Protein AF-A0A0C1SAN6-F1 (afdb_monomer)

Nearest PDB structures (foldseek):
  6hsq-assembly1_D  TM=9.403E-01  e=8.599E-14  Psychromonas ingrahamii 37
  3lwz-assembly1_C  TM=9.441E-01  e=1.169E-13  Yersinia pestis CO92
  1uqr-assembly1_L  TM=9.475E-01  e=2.762E-13  Actinobacillus pleuropneumoniae
  8idu-assembly1_A  TM=9.401E-01  e=7.155E-12  Corynebacterium glutamicum ATCC 13032
  3n7a-assembly1_C  TM=9.185E-01  e=7.155E-12  Mycobacterium tuberculosis

Radius of gyration: 20.53 Å; Cα contacts (8 Å, |Δi|>4): 160; chains: 1; bounding box: 76×41×50 Å

pLDDT: mean 86.51, std 17.59, range [38.5, 98.81]

Foldseek 3Di:
DDPVQVVQCVLQVNDHPVVLVVVQCVLCVVVVHDDDDDDDPDPVVLLVVLQVCAPVDQEEEDACDCCQLPPPSNLVSNVVSPRAYEYEEQQAQCVDDPSSVGGSNQVVHPYYYHHNRSVSSVVRSVVSVVVSVVVVVVVVVVVVVPPDDDDPPDDDD

Secondary structure (DSSP, 8-state):
--HHHHHHHHHTTT--HHHHHHHHHHHHHHTT--------S-HHHHHHHHHHTTTT-S-EEE--GGGGGT-HHHHHHHHHH---EEEEESS-GGGS-GGGS--SSTTTSSEEEES-HHHHHHHHHHHHHHHHHHHHHHHHHHHHTTSS---------

Organism: NCBI:txid1401651

Solvent-accessible surface area (backbone atoms only — not comparable to full-atom values): 9312 Å² total; per-residue (Å²): 138,54,72,64,63,53,54,44,20,66,64,35,77,70,42,47,71,69,57,42,51,52,52,44,51,55,49,30,59,74,74,74,45,90,78,88,86,85,87,77,94,48,68,66,64,55,34,53,50,41,58,67,33,49,96,74,49,85,65,45,82,42,64,59,71,72,43,30,54,70,32,62,67,54,34,52,30,47,64,72,34,71,48,54,33,38,42,42,35,46,53,48,40,77,83,49,60,77,76,53,57,50,50,63,44,62,88,79,30,83,42,76,41,60,47,48,28,63,56,35,58,50,52,50,52,55,50,47,55,50,50,51,53,52,50,52,54,52,55,53,53,59,61,59,70,76,71,76,85,78,84,82,83,74,88,81,134

InterPro domains:
  IPR001874 Dehydroquinase, class II [MF_00169] (1-156)
  IPR001874 Dehydroquinase, class II [PF01220] (1-128)
  IPR001874 Dehydroquinase, class II [PIRSF001399] (1-130)
  IPR001874 Dehydroquinase, class II [PTHR21272] (1-132)
  IPR001874 Dehydroquinase, class II [cd00466] (2-130)
  IPR036441 Dehydroquinase, class II superfamily [G3DSA:3.40.50.9100] (1-134)
  IPR036441 Dehydroquinase, class II superfamily [SSF52304] (1-134)

Sequence (157 aa):
MNVLERREKDLYLGISLKEIIGKMKKKAKRIGVSLTFFQSNAEHEIVDLIHSSYKNIDFILINPGAFAHTSIALRDAMLSSAVPFYEIHVTNIYSRESFRKKSYLSDIAEGVICGFYGQGYIYALEAAVNFLSIRGSLSMKKNTETRDGYPKNKKNH

Mean predicted aligned error: 8.23 Å

Structure (mmCIF, N/CA/C/O backbone):
data_AF-A0A0C1SAN6-F1
#
_entry.id   AF-A0A0C1SAN6-F1
#
loop_
_atom_site.group_PDB
_atom_site.id
_atom_site.type_symbol
_atom_site.label_atom_id
_atom_site.label_alt_id
_atom_site.label_comp_id
_atom_site.label_asym_id
_atom_site.label_entity_id
_atom_site.label_seq_id
_atom_site.pdbx_PDB_ins_code
_atom_site.Cartn_x
_atom_site.Cartn_y
_atom_site.Cartn_z
_atom_site.occupancy
_atom_site.B_iso_or_equiv
_atom_site.auth_seq_id
_atom_site.auth_comp_id
_atom_site.auth_asym_id
_atom_site.auth_atom_id
_atom_site.pdbx_PDB_model_num
ATOM 1 N N . MET A 1 1 ? 22.641 14.858 -3.640 1.00 46.25 1 MET A N 1
ATOM 2 C CA . MET A 1 1 ? 21.392 14.303 -4.202 1.00 46.25 1 MET A CA 1
ATOM 3 C C . MET A 1 1 ? 21.672 12.889 -4.661 1.00 46.25 1 MET A C 1
ATOM 5 O O . MET A 1 1 ? 22.415 12.668 -5.622 1.00 46.25 1 MET A O 1
ATOM 9 N N . ASN A 1 2 ? 21.162 11.940 -3.896 1.00 38.50 2 ASN A N 1
ATOM 10 C CA . ASN A 1 2 ? 21.577 10.545 -3.952 1.00 38.50 2 ASN A CA 1
ATOM 11 C C . ASN A 1 2 ? 20.830 9.855 -5.109 1.00 38.50 2 ASN A C 1
ATOM 13 O O . ASN A 1 2 ? 19.792 10.340 -5.562 1.00 38.50 2 ASN A O 1
ATOM 17 N N . VAL A 1 3 ? 21.362 8.756 -5.650 1.00 55.06 3 VAL A N 1
ATOM 18 C CA . VAL A 1 3 ? 20.779 8.086 -6.837 1.00 55.06 3 VAL A CA 1
ATOM 19 C C . VAL A 1 3 ? 19.334 7.631 -6.581 1.00 55.06 3 VAL A C 1
ATOM 21 O O . VAL A 1 3 ? 18.495 7.719 -7.474 1.00 55.06 3 VAL A O 1
ATOM 24 N N . LEU A 1 4 ? 19.024 7.236 -5.343 1.00 55.31 4 LEU A N 1
ATOM 25 C CA . LEU A 1 4 ? 17.680 6.851 -4.904 1.00 55.31 4 LEU A CA 1
ATOM 26 C C . LEU A 1 4 ? 16.692 8.025 -4.943 1.00 55.31 4 LEU A C 1
ATOM 28 O O . LEU A 1 4 ? 15.618 7.885 -5.513 1.00 55.31 4 LEU A O 1
ATOM 32 N N . GLU A 1 5 ? 17.084 9.204 -4.453 1.00 52.91 5 GLU A N 1
ATOM 33 C CA . GLU A 1 5 ? 16.231 10.406 -4.455 1.00 52.91 5 GLU A CA 1
ATOM 34 C C . GLU A 1 5 ? 15.899 10.884 -5.878 1.00 52.91 5 GLU A C 1
ATOM 36 O O . GLU A 1 5 ? 14.802 11.377 -6.138 1.00 52.91 5 GLU A O 1
ATOM 41 N N . ARG A 1 6 ? 16.847 10.735 -6.816 1.00 57.81 6 ARG A N 1
ATOM 42 C CA . ARG A 1 6 ? 16.626 11.022 -8.243 1.00 57.81 6 ARG A CA 1
ATOM 43 C C . ARG A 1 6 ? 15.642 10.041 -8.867 1.00 57.81 6 ARG A C 1
ATOM 45 O O . ARG A 1 6 ? 14.662 10.459 -9.472 1.00 57.81 6 ARG A O 1
ATOM 52 N N . ARG A 1 7 ? 15.876 8.744 -8.656 1.00 64.25 7 ARG A N 1
ATOM 53 C CA . ARG A 1 7 ? 15.037 7.675 -9.204 1.00 64.25 7 ARG A CA 1
ATOM 54 C C . ARG A 1 7 ? 13.609 7.735 -8.662 1.00 64.25 7 ARG A C 1
ATOM 56 O O . ARG A 1 7 ? 12.670 7.482 -9.409 1.00 64.25 7 ARG A O 1
ATOM 63 N N . GLU A 1 8 ? 13.444 8.099 -7.390 1.00 62.59 8 GLU A N 1
ATOM 64 C CA . GLU A 1 8 ? 12.135 8.361 -6.794 1.00 62.59 8 GLU A CA 1
ATOM 65 C C . GLU A 1 8 ? 11.429 9.524 -7.494 1.00 62.59 8 GLU A C 1
ATOM 67 O O . GLU A 1 8 ? 10.303 9.350 -7.948 1.00 62.59 8 GLU A O 1
ATOM 72 N N . LYS A 1 9 ? 12.077 10.683 -7.663 1.00 62.16 9 LYS A N 1
ATOM 73 C CA . LYS A 1 9 ? 11.435 11.817 -8.347 1.00 62.16 9 LYS A CA 1
ATOM 74 C C . LYS A 1 9 ? 10.957 11.455 -9.753 1.00 62.16 9 LYS A C 1
ATOM 76 O O . LYS A 1 9 ? 9.826 11.789 -10.088 1.00 62.16 9 LYS A O 1
ATOM 81 N N . ASP A 1 10 ? 11.747 10.728 -10.535 1.00 69.44 10 ASP A N 1
ATOM 82 C CA . ASP A 1 10 ? 11.334 10.314 -11.883 1.00 69.44 10 ASP A CA 1
ATOM 83 C C . ASP A 1 10 ? 10.136 9.346 -11.849 1.00 69.44 10 ASP A C 1
ATOM 85 O O . ASP A 1 10 ? 9.188 9.487 -12.622 1.00 69.44 10 ASP A O 1
ATOM 89 N N . LEU A 1 11 ? 10.129 8.398 -10.904 1.00 68.44 11 LEU A N 1
ATOM 90 C CA . LEU A 1 11 ? 9.031 7.442 -10.713 1.00 68.44 11 LEU A CA 1
ATOM 91 C C . LEU A 1 11 ? 7.720 8.105 -10.283 1.00 68.44 11 LEU A C 1
ATOM 93 O O . LEU A 1 11 ? 6.650 7.600 -10.613 1.00 68.44 11 LEU A O 1
ATOM 97 N N . TYR A 1 12 ? 7.793 9.215 -9.554 1.00 70.56 12 TYR A N 1
ATOM 98 C CA . TYR A 1 12 ? 6.647 9.904 -8.963 1.00 70.56 12 TYR A CA 1
ATOM 99 C C . TYR A 1 12 ? 6.297 11.225 -9.675 1.00 70.56 12 TYR A C 1
ATOM 101 O O . TYR A 1 12 ? 5.622 12.076 -9.092 1.00 70.56 12 TYR A O 1
ATOM 109 N N . LEU A 1 13 ? 6.722 11.401 -10.933 1.00 80.50 13 LEU A N 1
ATOM 110 C CA . LEU A 1 13 ? 6.462 12.602 -11.749 1.00 80.50 13 LEU A CA 1
ATOM 111 C C . LEU A 1 13 ? 6.917 13.908 -11.072 1.00 80.50 13 LEU A C 1
ATOM 113 O O . LEU A 1 13 ? 6.189 14.897 -11.010 1.00 80.50 13 LEU A O 1
ATOM 117 N N . GLY A 1 14 ? 8.128 13.901 -10.525 1.00 80.31 14 GLY A N 1
ATOM 118 C CA . GLY A 1 14 ? 8.751 15.044 -9.862 1.00 80.31 14 GLY A CA 1
ATOM 119 C C . GLY A 1 14 ? 8.320 15.258 -8.410 1.00 80.31 14 GLY A C 1
ATOM 120 O O . GLY A 1 14 ? 8.866 16.144 -7.755 1.00 80.31 14 GLY A O 1
ATOM 121 N N . ILE A 1 15 ? 7.393 14.450 -7.883 1.00 79.81 15 ILE A N 1
ATOM 122 C CA . ILE A 1 15 ? 6.922 14.539 -6.496 1.00 79.81 15 ILE A CA 1
ATOM 123 C C . ILE A 1 15 ? 7.723 13.569 -5.623 1.00 79.81 15 ILE A C 1
ATOM 125 O O . ILE A 1 15 ? 7.882 12.404 -5.952 1.00 79.81 15 ILE A O 1
ATOM 129 N N . SER A 1 16 ? 8.221 14.014 -4.478 1.00 86.19 16 SER A N 1
ATOM 130 C CA . SER A 1 16 ? 8.887 13.128 -3.517 1.00 86.19 16 SER A CA 1
ATOM 131 C C . SER A 1 16 ? 7.890 12.275 -2.724 1.00 86.19 16 SER A C 1
ATOM 133 O O . SER A 1 16 ? 6.757 12.687 -2.453 1.00 86.19 16 SER A O 1
ATOM 135 N N . LEU A 1 17 ? 8.338 11.115 -2.234 1.00 86.19 17 LEU A N 1
ATOM 136 C CA . LEU A 1 17 ? 7.553 10.288 -1.310 1.00 86.19 17 LEU A CA 1
ATOM 137 C C . LEU A 1 17 ? 7.111 11.088 -0.069 1.00 86.19 17 LEU A C 1
ATOM 139 O O . LEU A 1 17 ? 5.965 10.994 0.370 1.00 86.19 17 LEU A O 1
ATOM 143 N N . LYS A 1 18 ? 7.985 11.965 0.442 1.00 89.62 18 LYS A N 1
ATOM 144 C CA . LYS A 1 18 ? 7.689 12.877 1.558 1.00 89.62 18 LYS A CA 1
ATOM 145 C C . LYS A 1 18 ? 6.504 13.803 1.268 1.00 89.62 18 LYS A C 1
ATOM 147 O O . LYS A 1 18 ? 5.660 14.012 2.141 1.00 89.62 18 LYS A O 1
ATOM 152 N N . GLU A 1 19 ? 6.415 14.352 0.061 1.00 91.19 19 GLU A N 1
ATOM 153 C CA . GLU A 1 19 ? 5.293 15.205 -0.341 1.00 91.19 19 GLU A CA 1
ATOM 154 C C . GLU A 1 19 ? 3.991 14.414 -0.474 1.00 91.19 19 GLU A C 1
ATOM 156 O O . GLU A 1 19 ? 2.941 14.901 -0.045 1.00 91.19 19 GLU A O 1
ATOM 161 N N . ILE A 1 20 ? 4.050 13.185 -0.998 1.00 92.12 20 ILE A N 1
ATOM 162 C CA . ILE A 1 20 ? 2.892 12.280 -1.070 1.00 92.12 20 ILE A CA 1
ATOM 163 C C . ILE A 1 20 ? 2.370 11.988 0.339 1.00 92.12 20 ILE A C 1
ATOM 165 O O . ILE A 1 20 ? 1.191 12.218 0.610 1.00 92.12 20 ILE A O 1
ATOM 169 N N . ILE A 1 21 ? 3.247 11.601 1.269 1.00 94.12 21 ILE A N 1
ATOM 170 C CA . ILE A 1 21 ? 2.886 11.370 2.677 1.00 94.12 21 ILE A CA 1
ATOM 171 C C . ILE A 1 21 ? 2.276 12.633 3.293 1.00 94.12 21 ILE A C 1
ATOM 173 O O . ILE A 1 21 ? 1.275 12.561 4.006 1.00 94.12 21 ILE A O 1
ATOM 177 N N . GLY A 1 22 ? 2.841 13.809 3.006 1.00 96.19 22 GLY A N 1
ATOM 178 C CA . GLY A 1 22 ? 2.296 15.086 3.464 1.00 96.19 22 GLY A CA 1
ATOM 179 C C . GLY A 1 22 ? 0.863 15.327 2.978 1.00 96.19 22 GLY A C 1
ATOM 180 O O . GLY A 1 22 ? 0.007 15.756 3.759 1.00 96.19 22 GLY A O 1
ATOM 181 N N . LYS A 1 23 ? 0.572 15.015 1.710 1.00 95.75 23 LYS A N 1
ATOM 182 C CA . LYS A 1 23 ? -0.785 15.083 1.145 1.00 95.75 23 LYS A CA 1
ATOM 183 C C . LYS A 1 23 ? -1.718 14.061 1.796 1.00 95.75 23 LYS A C 1
ATOM 185 O O . LYS A 1 23 ? -2.820 14.438 2.195 1.00 95.75 23 LYS A O 1
ATOM 190 N N . MET A 1 24 ? -1.268 12.819 1.982 1.00 97.44 24 MET A N 1
ATOM 191 C CA . MET A 1 24 ? -2.049 11.773 2.649 1.00 97.44 24 MET A CA 1
ATOM 192 C C . MET A 1 24 ? -2.397 12.154 4.089 1.00 97.44 24 MET A C 1
ATOM 194 O O . MET A 1 24 ? -3.561 12.087 4.462 1.00 97.44 24 MET A O 1
ATOM 198 N N . LYS A 1 25 ? -1.436 12.646 4.882 1.00 97.38 25 LYS A N 1
ATOM 199 C CA . LYS A 1 25 ? -1.679 13.091 6.266 1.00 97.38 25 LYS A CA 1
ATOM 200 C C . LYS A 1 25 ? -2.690 14.236 6.335 1.00 97.38 25 LYS A C 1
ATOM 202 O O . LYS A 1 25 ? -3.585 14.223 7.177 1.00 97.38 25 LYS A O 1
ATOM 207 N N . LYS A 1 26 ? -2.590 15.217 5.429 1.00 97.62 26 LYS A N 1
ATOM 208 C CA . LYS A 1 26 ? -3.580 16.305 5.326 1.00 97.62 26 LYS A CA 1
ATOM 209 C C . LYS A 1 26 ? -4.970 15.766 4.986 1.00 97.62 26 LYS A C 1
ATOM 211 O O . LYS A 1 26 ? -5.949 16.226 5.570 1.00 97.62 26 LYS A O 1
ATOM 216 N N .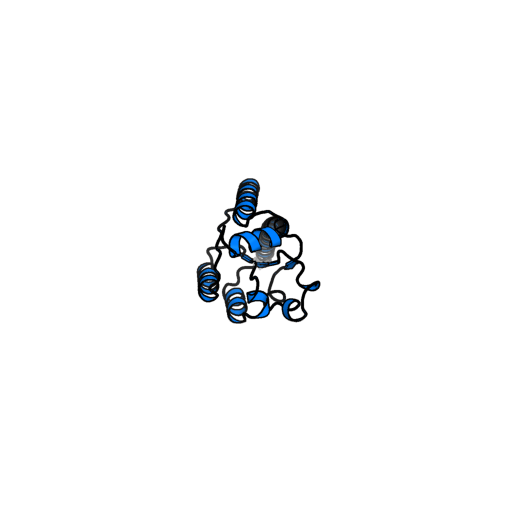 LYS A 1 27 ? -5.064 14.806 4.062 1.00 97.62 27 LYS A N 1
ATOM 217 C CA . LYS A 1 27 ? -6.334 14.172 3.691 1.00 97.62 27 LYS A CA 1
ATOM 218 C C . LYS A 1 27 ? -6.915 13.353 4.844 1.00 97.62 27 LYS A C 1
ATOM 220 O O . LYS A 1 27 ? -8.072 13.577 5.176 1.00 97.62 27 LYS A O 1
ATOM 225 N N . ALA A 1 28 ? -6.111 12.508 5.487 1.00 97.12 28 ALA A N 1
ATOM 226 C CA . ALA A 1 28 ? -6.484 11.706 6.652 1.00 97.12 28 ALA A CA 1
ATOM 227 C C . ALA A 1 28 ? -7.069 12.578 7.773 1.00 97.12 28 ALA A C 1
ATOM 229 O O . ALA A 1 28 ? -8.176 12.326 8.240 1.00 97.12 28 ALA A O 1
ATOM 230 N N . LYS A 1 29 ? -6.401 13.697 8.099 1.00 97.06 29 LYS A N 1
ATOM 231 C CA . LYS A 1 29 ? -6.911 14.675 9.072 1.00 97.06 29 LYS A CA 1
ATOM 232 C C . LYS A 1 29 ? -8.271 15.255 8.670 1.00 97.06 29 LYS A C 1
ATOM 234 O O . LYS A 1 29 ? -9.135 15.409 9.523 1.00 97.06 29 LYS A O 1
ATOM 239 N N . ARG A 1 30 ? -8.469 15.590 7.389 1.00 96.56 30 ARG A N 1
ATOM 240 C CA . ARG A 1 30 ? -9.745 16.142 6.891 1.00 96.56 30 ARG A CA 1
ATOM 241 C C . ARG A 1 30 ? -10.894 15.137 6.952 1.00 96.56 30 ARG A C 1
ATOM 243 O O . ARG A 1 30 ? -12.023 15.561 7.143 1.00 96.56 30 ARG A O 1
ATOM 250 N N . ILE A 1 31 ? -10.609 13.847 6.775 1.00 95.31 31 ILE A 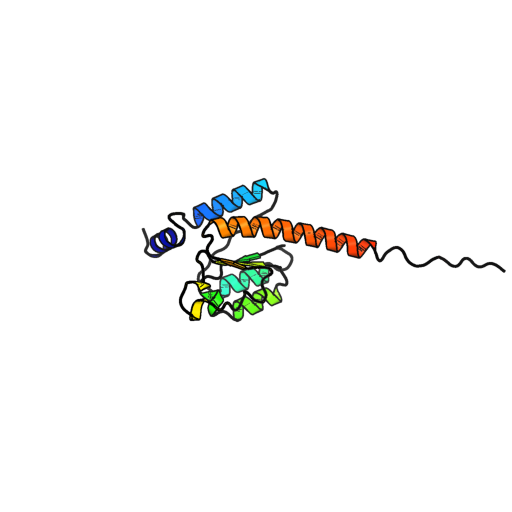N 1
ATOM 251 C CA . ILE A 1 31 ? -11.616 12.774 6.822 1.00 95.31 31 ILE A CA 1
ATOM 252 C C . ILE A 1 31 ? -11.707 12.096 8.198 1.00 95.31 31 ILE A C 1
ATOM 254 O O . ILE A 1 31 ? -12.427 11.117 8.340 1.00 95.31 31 ILE A O 1
ATOM 258 N N . GLY A 1 32 ? -11.000 12.615 9.209 1.00 95.62 32 GLY A N 1
ATOM 259 C CA . GLY A 1 32 ? -11.129 12.177 10.599 1.00 95.62 32 GLY A CA 1
ATOM 260 C C . GLY A 1 32 ? -10.467 10.839 10.939 1.00 95.62 32 GLY A C 1
ATOM 261 O O . GLY A 1 32 ? -10.889 10.205 11.898 1.00 95.62 32 GLY A O 1
ATOM 262 N N . VAL A 1 33 ? -9.442 10.408 10.194 1.00 96.56 33 VAL A N 1
ATOM 263 C CA . VAL A 1 33 ? -8.735 9.138 10.454 1.00 96.56 33 VAL A CA 1
ATOM 264 C C . VAL A 1 33 ? -7.274 9.354 10.841 1.00 96.56 33 VAL A C 1
ATOM 266 O O . VAL A 1 33 ? -6.617 10.295 10.380 1.00 96.56 33 VAL A O 1
ATOM 269 N N . SER A 1 34 ? -6.742 8.462 11.677 1.00 96.25 34 SER A N 1
ATOM 270 C CA . SER A 1 34 ? -5.312 8.386 11.976 1.00 96.25 34 SER A CA 1
ATOM 271 C C . SER A 1 34 ? -4.561 7.682 10.848 1.00 96.25 34 SER A C 1
ATOM 273 O O . SER A 1 34 ? -5.017 6.668 10.331 1.00 96.25 34 SER A O 1
ATOM 275 N N . LEU A 1 35 ? -3.386 8.201 10.489 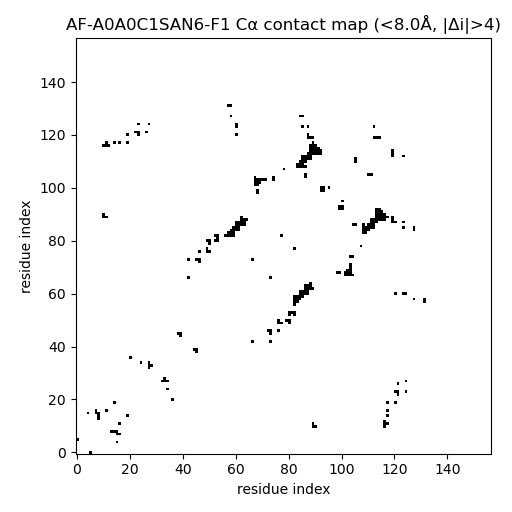1.00 96.19 35 LEU A N 1
ATOM 276 C CA . LEU A 1 35 ? -2.521 7.609 9.471 1.00 96.19 35 LEU A CA 1
ATOM 277 C C . LEU A 1 35 ? -1.091 7.494 10.002 1.00 96.19 35 LEU A C 1
ATOM 279 O O . LEU A 1 35 ? -0.437 8.508 10.270 1.00 96.19 35 LEU A O 1
ATOM 283 N N . THR A 1 36 ? -0.598 6.264 10.095 1.00 95.50 36 THR A N 1
ATOM 284 C CA . THR A 1 36 ? 0.815 5.944 10.317 1.00 95.50 36 THR A CA 1
ATOM 285 C C . THR A 1 36 ? 1.491 5.638 8.979 1.00 95.50 36 THR A C 1
ATOM 287 O O . THR A 1 36 ? 0.836 5.323 7.988 1.00 95.50 36 THR A O 1
ATOM 290 N N . PHE A 1 37 ? 2.810 5.815 8.914 1.00 95.25 37 PHE A N 1
ATOM 291 C CA . PHE A 1 37 ? 3.589 5.566 7.704 1.00 95.25 37 PHE A CA 1
ATOM 292 C C . PHE A 1 37 ? 4.883 4.845 8.061 1.00 95.25 37 PHE A C 1
ATOM 294 O O . PHE A 1 37 ? 5.547 5.228 9.025 1.00 95.25 37 PHE A O 1
ATOM 301 N N . PHE A 1 38 ? 5.248 3.866 7.240 1.00 95.69 38 PHE A N 1
ATOM 302 C CA . PHE A 1 38 ? 6.487 3.111 7.337 1.00 95.69 38 PHE A CA 1
ATOM 303 C C . PHE A 1 38 ? 7.011 2.792 5.933 1.00 95.69 38 PHE A C 1
ATOM 305 O O . PHE A 1 38 ? 6.226 2.545 5.017 1.00 95.69 38 PHE A O 1
ATOM 312 N N . GLN A 1 39 ? 8.332 2.800 5.766 1.00 94.38 39 GLN A N 1
ATOM 313 C CA . GLN A 1 39 ? 9.006 2.373 4.545 1.00 94.38 39 GLN A CA 1
ATOM 314 C C . GLN A 1 39 ? 10.276 1.631 4.931 1.00 94.38 39 GLN A C 1
ATOM 316 O O . GLN A 1 39 ? 11.027 2.097 5.783 1.00 94.38 39 GLN A O 1
ATOM 321 N N . SER A 1 40 ? 10.510 0.501 4.273 1.00 94.62 40 SER A N 1
ATOM 322 C CA . SER A 1 40 ? 11.760 -0.234 4.376 1.00 94.62 40 SER A CA 1
ATOM 323 C C . SER A 1 40 ? 12.100 -0.890 3.041 1.00 94.62 40 SER A C 1
ATOM 325 O O . SER A 1 40 ? 11.226 -1.137 2.208 1.00 94.62 40 SER A O 1
ATOM 327 N N . ASN A 1 41 ? 13.392 -1.145 2.842 1.00 93.50 41 ASN A N 1
ATOM 328 C CA . ASN A 1 41 ? 13.904 -1.992 1.766 1.00 93.50 41 ASN A CA 1
ATOM 329 C C . ASN A 1 41 ? 14.176 -3.426 2.250 1.00 93.50 41 ASN A C 1
ATOM 331 O O . ASN A 1 41 ? 14.532 -4.282 1.443 1.00 93.50 41 ASN A O 1
ATOM 335 N N . ALA A 1 42 ? 14.043 -3.681 3.552 1.00 96.25 42 ALA A N 1
ATOM 336 C CA . ALA A 1 42 ? 14.229 -4.979 4.167 1.00 96.25 42 ALA A CA 1
ATOM 337 C C . ALA A 1 42 ? 12.870 -5.666 4.341 1.00 96.25 42 ALA A C 1
ATOM 339 O O . ALA A 1 42 ? 11.991 -5.171 5.042 1.00 96.25 42 ALA A O 1
ATOM 340 N N . GLU A 1 43 ? 12.701 -6.819 3.694 1.00 97.81 43 GLU A N 1
ATOM 341 C CA . GLU A 1 43 ? 11.447 -7.582 3.719 1.00 97.81 43 GLU A CA 1
ATOM 342 C C . GLU A 1 43 ? 11.015 -7.947 5.146 1.00 97.81 43 GLU A C 1
ATOM 344 O O . GLU A 1 43 ? 9.849 -7.770 5.494 1.00 97.81 43 GLU A O 1
ATOM 349 N N . HIS A 1 44 ? 11.959 -8.385 5.985 1.00 97.69 44 HIS A N 1
ATOM 350 C CA . HIS A 1 44 ? 11.677 -8.789 7.364 1.00 97.69 44 HIS A CA 1
ATOM 351 C C . HIS A 1 44 ? 11.091 -7.647 8.204 1.00 97.69 44 HIS A C 1
ATOM 353 O O . HIS A 1 44 ? 10.130 -7.869 8.927 1.00 97.69 44 HIS A O 1
ATOM 359 N N . GLU A 1 45 ? 11.568 -6.409 8.044 1.00 98.25 45 GLU A N 1
ATOM 360 C CA . GLU A 1 45 ? 11.030 -5.267 8.795 1.00 98.25 45 GLU A CA 1
ATOM 361 C C . GLU A 1 45 ? 9.570 -4.962 8.420 1.00 98.25 45 GLU A C 1
ATOM 363 O O . GLU A 1 45 ? 8.771 -4.556 9.264 1.00 98.25 45 GLU A O 1
ATOM 368 N N . ILE A 1 46 ? 9.200 -5.165 7.149 1.00 97.88 46 ILE A N 1
ATOM 369 C CA . ILE A 1 46 ? 7.816 -4.991 6.683 1.00 97.88 46 ILE A CA 1
ATOM 370 C C . ILE A 1 46 ? 6.930 -6.106 7.251 1.00 97.88 46 ILE A C 1
ATOM 372 O O . ILE A 1 46 ? 5.823 -5.835 7.717 1.00 97.88 46 ILE A O 1
ATOM 376 N N . VAL A 1 47 ? 7.419 -7.348 7.231 1.00 97.81 47 VAL A N 1
ATOM 377 C CA . VAL A 1 47 ? 6.726 -8.514 7.800 1.00 97.81 47 VAL A CA 1
ATOM 378 C C . VAL A 1 47 ? 6.489 -8.331 9.302 1.00 97.81 47 VAL A C 1
ATOM 380 O O . VAL A 1 47 ? 5.361 -8.495 9.766 1.00 97.81 47 VAL A O 1
ATOM 383 N N . ASP A 1 48 ? 7.505 -7.902 10.050 1.00 96.75 48 ASP A N 1
ATOM 384 C CA . ASP A 1 48 ? 7.405 -7.651 11.491 1.00 96.75 48 ASP A CA 1
ATOM 385 C C . ASP A 1 48 ? 6.396 -6.536 11.809 1.00 96.75 48 ASP A C 1
ATOM 387 O O . ASP A 1 48 ? 5.596 -6.643 12.748 1.00 96.75 48 ASP A O 1
ATOM 391 N N . LEU A 1 49 ? 6.358 -5.480 10.987 1.00 96.50 49 LEU A N 1
ATOM 392 C CA . LEU A 1 49 ? 5.342 -4.439 11.118 1.00 96.50 49 LEU A CA 1
ATOM 393 C C . LEU A 1 49 ? 3.929 -4.991 10.884 1.00 96.50 49 LEU A C 1
ATOM 395 O O . LEU A 1 49 ? 3.014 -4.669 11.641 1.00 96.50 49 LEU A O 1
ATOM 399 N N . ILE A 1 50 ? 3.734 -5.831 9.867 1.00 96.19 50 ILE A N 1
ATOM 400 C CA . ILE A 1 50 ? 2.423 -6.426 9.577 1.00 96.19 50 ILE A CA 1
ATOM 401 C C . ILE A 1 50 ? 1.977 -7.329 10.729 1.00 96.19 50 ILE A C 1
ATOM 403 O O . ILE A 1 50 ? 0.833 -7.223 11.171 1.00 96.19 50 ILE A O 1
ATOM 407 N N . HIS A 1 51 ? 2.868 -8.142 11.293 1.00 93.31 51 HIS A N 1
ATOM 408 C CA . HIS A 1 51 ? 2.538 -8.961 12.460 1.00 93.31 5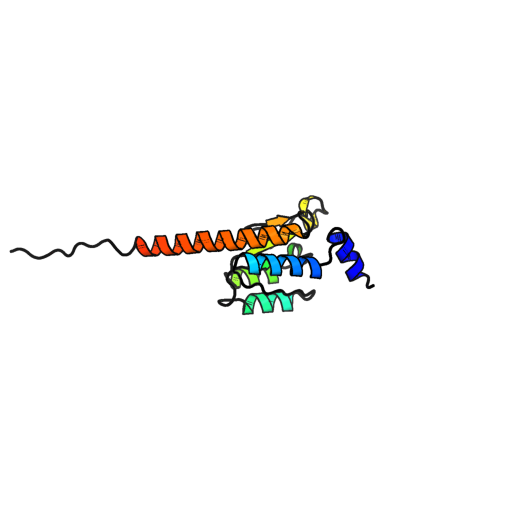1 HIS A CA 1
ATOM 409 C C . HIS A 1 51 ? 2.153 -8.118 13.685 1.00 93.31 51 HIS A C 1
ATOM 411 O O . HIS A 1 51 ? 1.174 -8.428 14.364 1.00 93.31 51 HIS A O 1
ATOM 417 N N . SER A 1 52 ? 2.867 -7.018 13.946 1.00 90.81 52 SER A N 1
ATOM 418 C CA . SER A 1 52 ? 2.551 -6.117 15.068 1.00 90.81 52 SER A CA 1
ATOM 419 C C . SER A 1 52 ? 1.289 -5.263 14.852 1.00 90.81 52 SER A C 1
ATOM 421 O O . SER A 1 52 ? 0.745 -4.700 15.808 1.00 90.81 52 SER A O 1
ATOM 423 N N . SER A 1 53 ? 0.780 -5.193 13.616 1.00 86.00 53 SER A N 1
ATOM 424 C CA . SER A 1 53 ? -0.432 -4.439 13.271 1.00 86.00 53 SER A CA 1
ATOM 425 C C . SER A 1 53 ? -1.734 -5.105 13.730 1.00 86.00 53 SER A C 1
ATOM 427 O O . SER A 1 53 ? -2.760 -4.427 13.842 1.00 86.00 53 SER A O 1
ATOM 429 N N . TYR A 1 54 ? -1.702 -6.407 14.043 1.00 78.69 54 TYR A N 1
ATOM 430 C CA . TYR A 1 54 ? -2.882 -7.159 14.463 1.00 78.69 54 TYR A CA 1
ATOM 431 C C . TYR A 1 54 ? -3.581 -6.486 15.655 1.00 78.69 54 TYR A C 1
ATOM 433 O O . TYR A 1 54 ? -2.957 -6.198 16.675 1.00 78.69 54 TYR A O 1
ATOM 441 N N . LYS A 1 55 ? -4.892 -6.237 15.513 1.00 78.50 55 LYS A N 1
ATOM 442 C CA . LYS A 1 55 ? -5.772 -5.512 16.461 1.00 78.50 55 LYS A CA 1
ATOM 443 C C . LYS A 1 55 ? -5.462 -4.028 16.698 1.00 78.50 55 LYS A C 1
ATOM 445 O O . LYS A 1 55 ? -6.230 -3.377 17.399 1.00 78.50 55 LYS A O 1
ATOM 450 N N . ASN A 1 56 ? -4.393 -3.491 16.118 1.00 89.31 56 ASN A N 1
ATOM 451 C CA . ASN A 1 56 ? -3.988 -2.094 16.295 1.00 89.31 56 ASN A CA 1
ATOM 452 C C . ASN A 1 56 ? -4.286 -1.226 15.066 1.00 89.31 56 ASN A C 1
ATOM 454 O O . ASN A 1 56 ? -4.281 -0.001 15.171 1.00 89.31 56 ASN A O 1
ATOM 458 N N . ILE A 1 57 ? -4.508 -1.849 13.906 1.00 94.56 57 ILE A N 1
ATOM 459 C CA . ILE A 1 57 ? -4.736 -1.185 12.623 1.00 94.56 57 ILE A CA 1
ATOM 460 C C . ILE A 1 57 ? -6.005 -1.745 11.974 1.00 94.56 57 ILE A C 1
ATOM 462 O O . ILE A 1 57 ? -6.187 -2.958 11.906 1.00 94.56 57 ILE A O 1
ATOM 466 N N . ASP A 1 58 ? -6.858 -0.856 11.461 1.00 96.06 58 ASP A N 1
ATOM 467 C CA . ASP A 1 58 ? -8.117 -1.237 10.808 1.00 96.06 58 ASP A CA 1
ATOM 468 C C . ASP A 1 58 ? -7.946 -1.614 9.327 1.00 96.06 58 ASP A C 1
ATOM 470 O O . ASP A 1 58 ? -8.738 -2.383 8.785 1.00 96.06 58 ASP A O 1
ATOM 474 N N . PHE A 1 59 ? -6.943 -1.045 8.649 1.00 97.75 59 PHE A N 1
ATOM 475 C CA . PHE A 1 59 ? -6.720 -1.233 7.214 1.00 97.75 59 PHE A CA 1
ATOM 476 C C . PHE A 1 59 ? -5.266 -0.939 6.822 1.00 97.75 59 PHE A C 1
ATOM 478 O O . PHE A 1 59 ? -4.671 0.018 7.323 1.00 97.75 59 PHE A O 1
ATOM 485 N N . ILE A 1 60 ? -4.705 -1.703 5.879 1.00 98.19 60 ILE A N 1
ATOM 486 C CA . ILE A 1 60 ? -3.341 -1.497 5.367 1.00 98.19 60 ILE A CA 1
ATOM 487 C C . ILE A 1 60 ? -3.361 -0.964 3.927 1.00 98.19 60 ILE A C 1
ATOM 489 O O . ILE A 1 60 ? -4.055 -1.469 3.048 1.00 98.19 60 ILE A O 1
ATOM 493 N N . LEU A 1 61 ? -2.550 0.060 3.663 1.00 98.50 61 LEU A N 1
ATOM 494 C CA . LEU A 1 61 ? -2.252 0.545 2.316 1.00 98.50 61 LEU A CA 1
ATOM 495 C C . LEU A 1 61 ? -0.798 0.203 2.006 1.00 98.50 61 LEU A C 1
ATOM 497 O O . LEU A 1 61 ? 0.099 0.768 2.633 1.00 98.50 61 LEU A O 1
ATOM 501 N N . ILE A 1 62 ? -0.548 -0.699 1.057 1.00 98.31 62 ILE A N 1
ATOM 502 C CA . ILE A 1 62 ? 0.813 -1.165 0.772 1.00 98.31 62 ILE A CA 1
ATOM 503 C C . ILE A 1 62 ? 1.214 -0.901 -0.674 1.00 98.31 62 ILE A C 1
ATOM 505 O O . ILE A 1 62 ? 0.515 -1.272 -1.609 1.00 98.31 62 ILE A O 1
ATOM 509 N N . ASN A 1 63 ? 2.391 -0.303 -0.860 1.00 97.88 63 ASN A N 1
ATOM 510 C CA . ASN A 1 63 ? 3.137 -0.411 -2.108 1.00 97.88 63 ASN A CA 1
ATOM 511 C C . ASN A 1 63 ? 4.318 -1.362 -1.868 1.00 97.88 63 ASN A C 1
ATOM 513 O O . ASN A 1 63 ? 5.308 -0.938 -1.269 1.00 97.88 63 ASN A O 1
ATOM 517 N N . PRO A 1 64 ? 4.226 -2.629 -2.305 1.00 97.25 64 PRO A N 1
ATOM 518 C CA . PRO A 1 64 ? 5.261 -3.630 -2.053 1.00 97.25 64 PRO A CA 1
ATOM 519 C C . PRO A 1 64 ? 6.479 -3.470 -2.981 1.00 97.25 64 PRO A C 1
ATOM 521 O O . PRO A 1 64 ? 7.476 -4.174 -2.826 1.00 97.25 64 PRO A O 1
ATOM 524 N N . GLY A 1 65 ? 6.424 -2.572 -3.972 1.00 95.25 65 GLY A N 1
ATOM 525 C CA . GLY A 1 65 ? 7.493 -2.393 -4.946 1.00 95.25 65 GLY A CA 1
ATOM 526 C C . GLY A 1 65 ? 7.848 -3.707 -5.645 1.00 95.25 65 GLY A C 1
ATOM 527 O O . GLY A 1 65 ? 6.988 -4.375 -6.212 1.00 95.25 65 GLY A O 1
ATOM 528 N N . ALA A 1 66 ? 9.126 -4.090 -5.608 1.00 95.44 66 ALA A N 1
ATOM 529 C CA . ALA A 1 66 ? 9.574 -5.351 -6.199 1.00 95.44 66 ALA A CA 1
ATOM 530 C C . ALA A 1 66 ? 9.051 -6.591 -5.452 1.00 95.44 66 ALA A C 1
ATOM 532 O O . ALA A 1 66 ? 8.864 -7.627 -6.090 1.00 95.44 66 ALA A O 1
ATOM 533 N N . PHE A 1 67 ? 8.763 -6.484 -4.148 1.00 98.25 67 PHE A N 1
ATOM 534 C CA . PHE A 1 67 ? 8.314 -7.614 -3.332 1.00 98.25 67 PHE A CA 1
ATOM 535 C C . PHE A 1 67 ? 6.950 -8.153 -3.751 1.00 98.25 67 PHE A C 1
ATOM 537 O O . PHE A 1 67 ? 6.694 -9.333 -3.537 1.00 98.25 67 PHE A O 1
ATOM 544 N N . ALA A 1 68 ? 6.125 -7.361 -4.444 1.00 97.81 68 ALA A N 1
ATOM 545 C CA . ALA A 1 68 ? 4.897 -7.867 -5.060 1.00 97.81 68 ALA A CA 1
ATOM 546 C C . ALA A 1 68 ? 5.173 -9.106 -5.921 1.00 97.81 68 ALA A C 1
ATOM 548 O O . ALA A 1 68 ? 4.404 -10.057 -5.912 1.00 97.81 68 ALA A O 1
ATOM 549 N N . HIS A 1 69 ? 6.289 -9.116 -6.647 1.00 98.06 69 HIS A N 1
ATOM 550 C CA . HIS A 1 69 ? 6.584 -10.139 -7.648 1.00 98.06 69 HIS A CA 1
ATOM 551 C C . HIS A 1 69 ? 7.389 -11.321 -7.096 1.00 98.06 69 HIS A C 1
ATOM 553 O O . HIS A 1 69 ? 7.593 -12.301 -7.809 1.00 98.06 69 HIS A O 1
ATOM 559 N N . THR A 1 70 ? 7.881 -11.232 -5.857 1.00 98.00 70 THR A N 1
ATOM 560 C CA . THR A 1 70 ? 8.850 -12.196 -5.310 1.00 98.00 70 THR A CA 1
ATOM 561 C C . THR A 1 70 ? 8.505 -12.708 -3.917 1.00 98.00 70 THR A C 1
ATOM 563 O O . THR A 1 70 ? 8.953 -13.792 -3.560 1.00 98.00 70 THR A O 1
ATOM 566 N N . SER A 1 71 ? 7.744 -11.955 -3.122 1.00 98.31 71 SER A N 1
ATOM 567 C CA . SER A 1 71 ? 7.608 -12.212 -1.691 1.00 98.31 71 SER A CA 1
ATOM 568 C C . SER A 1 71 ? 6.391 -13.064 -1.352 1.00 98.31 71 SER A C 1
ATOM 570 O O . SER A 1 71 ? 5.262 -12.577 -1.272 1.00 98.31 71 SER A O 1
ATOM 572 N N . ILE A 1 72 ? 6.642 -14.345 -1.094 1.00 98.38 72 ILE A N 1
ATOM 573 C CA . ILE A 1 72 ? 5.664 -15.232 -0.450 1.00 98.38 72 ILE A CA 1
ATOM 574 C C . ILE A 1 72 ? 5.585 -14.922 1.054 1.00 98.38 72 ILE A C 1
ATOM 576 O O . ILE A 1 72 ? 4.497 -14.918 1.616 1.00 98.38 72 ILE A O 1
ATOM 580 N N . ALA A 1 73 ? 6.700 -14.548 1.691 1.00 98.25 73 ALA A N 1
ATOM 581 C CA . ALA A 1 73 ? 6.724 -14.188 3.110 1.00 98.25 73 ALA A CA 1
ATOM 582 C C . ALA A 1 73 ? 5.786 -13.008 3.433 1.00 98.25 73 ALA A C 1
ATOM 584 O O . ALA A 1 73 ? 5.028 -13.060 4.399 1.00 98.25 73 ALA A O 1
ATOM 585 N N . LEU A 1 74 ? 5.777 -11.967 2.594 1.00 98.31 74 LEU A N 1
ATOM 586 C CA . LEU A 1 74 ? 4.881 -10.820 2.749 1.00 98.31 74 LEU A CA 1
ATOM 587 C C . LEU A 1 74 ? 3.413 -11.198 2.517 1.00 98.31 74 LEU A C 1
ATOM 589 O O . LEU A 1 74 ? 2.535 -10.696 3.217 1.00 98.31 74 LEU A O 1
ATOM 593 N N . ARG A 1 75 ? 3.140 -12.096 1.561 1.00 98.56 75 ARG A N 1
ATOM 594 C CA . ARG A 1 75 ? 1.798 -12.651 1.334 1.00 98.56 75 ARG A CA 1
ATOM 595 C C . ARG A 1 75 ? 1.288 -13.371 2.583 1.00 98.56 75 ARG A C 1
ATOM 597 O O . ARG A 1 75 ? 0.175 -13.098 3.030 1.00 98.56 75 ARG A O 1
ATOM 604 N N . ASP A 1 76 ? 2.103 -14.248 3.157 1.00 98.00 76 ASP A N 1
ATOM 605 C CA . ASP A 1 76 ? 1.723 -15.048 4.322 1.00 98.00 76 ASP A CA 1
ATOM 606 C C . ASP A 1 76 ? 1.552 -14.178 5.575 1.00 98.00 76 ASP A C 1
ATOM 608 O O . ASP A 1 76 ? 0.623 -14.395 6.358 1.00 98.00 76 ASP A O 1
ATOM 612 N N . ALA A 1 77 ? 2.372 -13.134 5.726 1.00 97.56 77 ALA A N 1
ATOM 613 C CA . ALA A 1 77 ? 2.211 -12.136 6.781 1.00 97.56 77 ALA A CA 1
ATOM 614 C C . ALA A 1 77 ? 0.873 -11.383 6.661 1.00 97.56 77 ALA A C 1
ATOM 616 O O . ALA A 1 77 ? 0.156 -11.239 7.653 1.00 97.56 77 ALA A O 1
ATOM 617 N N . MET A 1 78 ? 0.492 -10.952 5.449 1.00 97.44 78 MET A N 1
ATOM 618 C CA . MET A 1 78 ? -0.802 -10.298 5.211 1.00 97.44 78 MET A CA 1
ATOM 619 C C . MET A 1 78 ? -1.975 -11.211 5.570 1.00 97.44 78 MET A C 1
ATOM 621 O O . MET A 1 78 ? -2.865 -10.790 6.311 1.00 97.44 78 MET A O 1
ATOM 625 N N . LEU A 1 79 ? -1.945 -12.468 5.114 1.00 96.69 79 LEU A N 1
ATOM 626 C CA . LEU A 1 79 ? -2.977 -13.460 5.432 1.00 96.69 79 LEU A CA 1
ATOM 627 C C . LEU A 1 79 ? -3.084 -13.705 6.940 1.00 96.69 79 LEU A C 1
ATOM 629 O O . LEU A 1 79 ? -4.188 -13.757 7.479 1.00 96.69 79 LEU A O 1
ATOM 633 N N . SER A 1 80 ? -1.943 -13.800 7.622 1.00 94.62 80 SER A N 1
ATOM 634 C CA . SER A 1 80 ? -1.883 -14.033 9.068 1.00 94.62 80 SER A CA 1
ATOM 635 C C . SER A 1 80 ? -2.389 -12.838 9.881 1.00 94.62 80 SER A C 1
ATOM 637 O O . SER A 1 80 ? -2.967 -13.029 10.949 1.00 94.62 80 SER A O 1
ATOM 639 N N . SER A 1 81 ? -2.212 -11.608 9.385 1.00 92.88 81 SER A N 1
ATOM 640 C CA . SER A 1 81 ? -2.693 -10.401 10.070 1.00 92.88 81 SER A CA 1
ATOM 641 C C . SER A 1 81 ? -4.222 -10.286 10.101 1.00 92.88 81 SER A C 1
ATOM 643 O O . SER A 1 81 ? -4.764 -9.636 10.992 1.00 92.88 81 SER A O 1
ATOM 645 N N . ALA A 1 82 ? -4.924 -10.880 9.126 1.00 90.56 82 ALA A N 1
ATOM 646 C CA . ALA A 1 82 ? -6.362 -10.705 8.888 1.00 90.56 82 ALA A CA 1
ATOM 647 C C . ALA A 1 82 ? -6.834 -9.235 8.763 1.00 90.56 82 ALA A C 1
ATOM 649 O O . ALA A 1 82 ? -8.040 -8.969 8.795 1.00 90.56 82 ALA A O 1
ATOM 650 N N . VAL A 1 83 ? -5.910 -8.279 8.602 1.00 95.62 83 VAL A N 1
ATOM 651 C CA . VAL A 1 83 ? -6.227 -6.869 8.365 1.00 95.62 83 VAL A CA 1
ATOM 652 C C . VAL A 1 83 ? -6.486 -6.687 6.864 1.00 95.62 83 VAL A C 1
ATOM 654 O O . VAL A 1 83 ? -5.630 -7.054 6.056 1.00 95.62 83 VAL A O 1
ATOM 657 N N . PRO A 1 84 ? -7.643 -6.137 6.451 1.00 97.00 84 PRO A N 1
ATOM 658 C CA . PRO A 1 84 ? -7.915 -5.885 5.039 1.00 97.00 84 PRO A CA 1
ATOM 659 C C . PRO A 1 84 ? -6.919 -4.871 4.472 1.00 97.00 84 PRO A C 1
ATOM 661 O O . PRO A 1 84 ? -6.481 -3.947 5.169 1.00 97.00 84 PRO A O 1
ATOM 664 N N . PHE A 1 85 ? -6.561 -5.027 3.198 1.00 98.56 85 PHE A N 1
ATOM 665 C CA . PHE A 1 85 ? -5.555 -4.170 2.589 1.00 98.56 85 PHE A CA 1
ATOM 666 C C . PHE A 1 85 ? -5.801 -3.879 1.109 1.00 98.56 85 PHE A C 1
ATOM 668 O O . PHE A 1 85 ? -6.427 -4.660 0.392 1.00 98.56 85 PHE A O 1
ATOM 675 N N . TYR A 1 86 ? -5.248 -2.752 0.654 1.00 98.81 86 TYR A N 1
ATOM 676 C CA . TYR A 1 86 ? -5.136 -2.407 -0.760 1.00 98.81 86 TYR A CA 1
ATOM 677 C C . TYR A 1 86 ? -3.681 -2.413 -1.207 1.00 98.81 86 TYR A C 1
ATOM 679 O O . TYR A 1 86 ? -2.807 -1.846 -0.543 1.00 98.81 86 TYR A O 1
ATOM 687 N N . GLU A 1 87 ? -3.446 -3.007 -2.373 1.00 98.75 87 GLU A N 1
ATOM 688 C CA . GLU A 1 87 ? -2.160 -2.971 -3.060 1.00 98.75 87 GLU A CA 1
ATOM 689 C C . GLU A 1 87 ? -2.085 -1.748 -3.982 1.00 98.75 87 GLU A C 1
ATOM 691 O O . GLU A 1 87 ? -3.007 -1.450 -4.744 1.00 98.75 87 GLU A O 1
ATOM 696 N N . ILE A 1 88 ? -0.967 -1.031 -3.927 1.00 98.56 88 ILE A N 1
ATOM 697 C CA . ILE A 1 88 ? -0.747 0.219 -4.648 1.00 98.56 88 ILE A CA 1
ATOM 698 C C . ILE A 1 88 ? 0.535 0.108 -5.463 1.00 98.56 88 ILE A C 1
ATOM 700 O O . ILE A 1 88 ? 1.611 -0.137 -4.927 1.00 98.56 88 ILE A O 1
ATOM 704 N N . HIS A 1 89 ? 0.442 0.403 -6.755 1.00 96.88 89 HIS A N 1
ATOM 705 C CA . HIS A 1 89 ? 1.588 0.552 -7.642 1.00 96.88 89 HIS A CA 1
ATOM 706 C C . HIS A 1 89 ? 1.605 1.945 -8.259 1.00 96.88 89 HIS A C 1
ATOM 708 O O . HIS A 1 89 ? 0.665 2.383 -8.920 1.00 96.88 89 HIS A O 1
ATOM 714 N N . VAL A 1 90 ? 2.724 2.641 -8.091 1.00 93.56 90 VAL A N 1
ATOM 715 C CA . VAL A 1 90 ? 2.930 3.999 -8.628 1.00 93.56 90 VAL A CA 1
ATOM 716 C C . VAL A 1 90 ? 2.800 4.010 -10.148 1.00 93.56 90 VAL A C 1
ATOM 718 O O . VAL A 1 90 ? 2.163 4.887 -10.723 1.00 93.56 90 VAL A O 1
ATOM 721 N N . THR A 1 91 ? 3.369 2.995 -10.792 1.00 92.69 91 THR A N 1
ATOM 722 C CA . THR A 1 91 ? 3.331 2.810 -12.245 1.00 92.69 91 THR A CA 1
ATOM 723 C C . THR A 1 91 ? 2.350 1.705 -12.617 1.00 92.69 91 THR A C 1
ATOM 725 O O . THR A 1 91 ? 1.965 0.892 -11.776 1.00 92.69 91 THR A O 1
ATOM 728 N N . ASN A 1 92 ? 1.929 1.673 -13.879 1.00 95.56 92 ASN A N 1
ATOM 729 C CA . ASN A 1 92 ? 1.122 0.574 -14.388 1.00 95.56 92 ASN A CA 1
ATOM 730 C C . ASN A 1 92 ? 2.014 -0.669 -14.540 1.00 95.56 92 ASN A C 1
ATOM 732 O O . ASN A 1 92 ? 2.862 -0.722 -15.427 1.00 95.56 92 ASN A O 1
ATOM 736 N 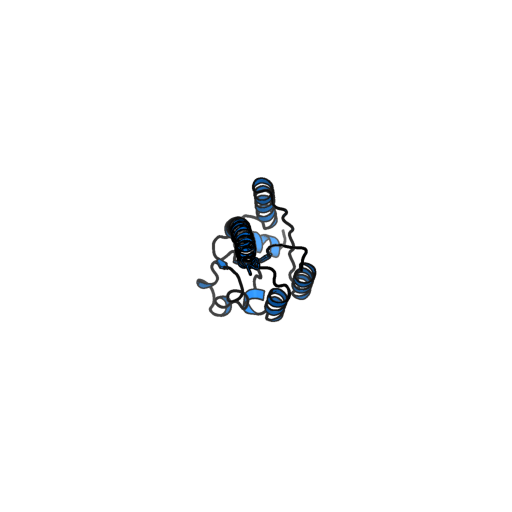N . ILE A 1 93 ? 1.843 -1.672 -13.677 1.00 95.50 93 ILE A N 1
ATOM 737 C CA . ILE A 1 93 ? 2.645 -2.904 -13.735 1.00 95.50 93 ILE A CA 1
ATOM 738 C C . ILE A 1 93 ? 2.333 -3.757 -14.974 1.00 95.50 93 ILE A C 1
ATOM 740 O O . ILE A 1 93 ? 3.186 -4.513 -15.432 1.00 95.50 93 ILE A O 1
ATOM 744 N N . TYR A 1 94 ? 1.151 -3.594 -15.576 1.00 96.88 94 TYR A N 1
ATOM 745 C CA . TYR A 1 94 ? 0.722 -4.354 -16.752 1.00 96.88 94 TYR A CA 1
ATOM 746 C C . TYR A 1 94 ? 1.332 -3.843 -18.060 1.00 96.88 94 TYR A C 1
ATOM 748 O O . TYR A 1 94 ? 1.438 -4.605 -19.025 1.00 96.88 94 TYR A O 1
ATOM 756 N N . SER A 1 95 ? 1.786 -2.587 -18.087 1.00 95.00 95 SER A N 1
ATOM 757 C CA . SER A 1 95 ? 2.529 -2.005 -19.213 1.00 95.00 95 SER A CA 1
ATOM 758 C C . SER A 1 95 ? 4.037 -2.266 -19.135 1.00 95.00 95 SER A C 1
ATOM 760 O O . SER A 1 95 ? 4.799 -1.707 -19.920 1.00 95.00 95 SER A O 1
ATOM 762 N N . ARG A 1 96 ? 4.483 -3.065 -18.162 1.00 92.62 96 ARG A N 1
ATOM 763 C CA . ARG A 1 96 ? 5.893 -3.366 -17.903 1.00 92.62 96 ARG A CA 1
ATOM 764 C C . ARG A 1 96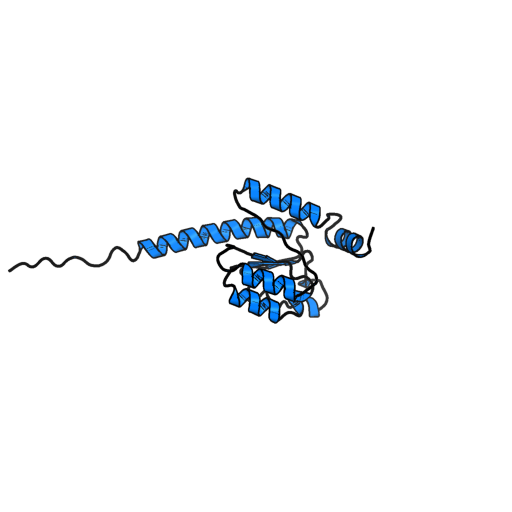 ? 6.247 -4.801 -18.295 1.00 92.62 96 ARG A C 1
ATOM 766 O O . ARG A 1 96 ? 5.447 -5.516 -18.902 1.00 92.62 96 ARG A O 1
ATOM 773 N N . GLU A 1 97 ? 7.477 -5.200 -17.984 1.00 95.38 97 GLU A N 1
ATOM 774 C CA . GLU A 1 97 ? 8.024 -6.523 -18.270 1.00 95.38 97 GLU A CA 1
ATOM 775 C C . GLU A 1 97 ? 7.119 -7.640 -17.724 1.00 95.38 97 GLU A C 1
ATOM 777 O O . GLU A 1 97 ? 6.458 -7.473 -16.699 1.00 95.38 97 GLU A O 1
ATOM 782 N N . SER A 1 98 ? 7.096 -8.802 -18.386 1.00 96.25 98 SER A N 1
ATOM 783 C CA . SER A 1 98 ? 6.199 -9.919 -18.037 1.00 96.25 98 SER A CA 1
ATOM 784 C C . SER A 1 98 ? 6.296 -10.337 -16.566 1.00 96.25 98 SER A C 1
ATOM 786 O O . SER A 1 98 ? 5.269 -10.578 -15.934 1.00 96.25 98 SER A O 1
ATOM 788 N N . PHE A 1 99 ? 7.503 -10.333 -15.994 1.00 95.62 99 PHE A N 1
ATOM 789 C CA . PHE A 1 99 ? 7.738 -10.684 -14.591 1.00 95.62 99 PHE A CA 1
ATOM 790 C C . PHE A 1 99 ? 7.140 -9.684 -13.586 1.00 95.62 99 PHE A C 1
ATOM 792 O O . PHE A 1 99 ? 7.026 -10.010 -12.411 1.00 95.62 99 PHE A O 1
ATOM 799 N N . ARG A 1 100 ? 6.737 -8.481 -14.019 1.00 95.56 100 ARG A N 1
ATOM 800 C CA . ARG A 1 100 ? 6.066 -7.486 -13.164 1.00 95.56 100 ARG A CA 1
ATOM 801 C C . ARG A 1 100 ? 4.550 -7.555 -13.227 1.00 95.56 100 ARG A C 1
ATOM 803 O O . ARG A 1 100 ? 3.878 -6.925 -12.423 1.00 95.56 100 ARG A O 1
ATOM 810 N N . LYS A 1 101 ? 3.989 -8.308 -14.171 1.00 96.56 101 LYS A N 1
ATOM 811 C CA . LYS A 1 101 ? 2.533 -8.372 -14.356 1.00 96.56 101 LYS A CA 1
ATOM 812 C C . LYS A 1 101 ? 1.838 -9.233 -13.304 1.00 96.56 101 LYS A C 1
ATOM 814 O O . LYS A 1 101 ? 0.627 -9.134 -13.158 1.00 96.56 101 LYS A O 1
ATOM 819 N N . LYS A 1 102 ? 2.590 -10.079 -12.591 1.00 96.56 102 LYS A N 1
ATOM 820 C CA . LYS A 1 102 ? 2.078 -10.943 -11.525 1.00 96.56 102 LYS A CA 1
ATOM 821 C C . LYS A 1 102 ? 2.518 -10.418 -10.164 1.00 96.56 102 LYS A C 1
ATOM 823 O O . LYS A 1 102 ? 3.703 -10.169 -9.960 1.00 96.56 102 LYS A O 1
ATOM 828 N N . SER A 1 103 ? 1.571 -10.297 -9.244 1.00 98.38 103 SER A N 1
ATOM 829 C CA . SER A 1 103 ? 1.824 -10.028 -7.831 1.00 98.38 103 SER A CA 1
ATOM 830 C C . SER A 1 103 ? 1.324 -11.202 -6.991 1.00 98.38 103 SER A C 1
ATOM 832 O O . SER A 1 103 ? 0.281 -11.775 -7.299 1.00 98.38 103 SER A O 1
ATOM 834 N N . TYR A 1 104 ? 2.064 -11.559 -5.944 1.00 98.56 104 TYR A N 1
ATOM 835 C CA . TYR A 1 104 ? 1.652 -12.515 -4.913 1.00 98.56 104 TYR A CA 1
ATOM 836 C C . TYR A 1 104 ? 0.675 -11.909 -3.900 1.00 98.56 104 TYR A C 1
ATOM 838 O O . TYR A 1 104 ? 0.246 -12.614 -2.993 1.00 98.56 104 TYR A O 1
ATOM 846 N N . LEU A 1 105 ? 0.348 -10.623 -4.016 1.00 98.56 105 LEU A N 1
ATOM 847 C CA . LEU A 1 105 ? -0.564 -9.933 -3.105 1.00 98.56 105 LEU A CA 1
ATOM 848 C C . LEU A 1 105 ? -1.923 -9.645 -3.752 1.00 98.56 105 LEU A C 1
ATOM 850 O O . LEU A 1 105 ? -2.927 -9.613 -3.049 1.00 98.56 105 LEU A O 1
ATOM 854 N N . SER A 1 106 ? -1.974 -9.463 -5.075 1.00 98.38 106 SER A N 1
ATOM 855 C CA . SER A 1 106 ? -3.170 -8.948 -5.758 1.00 98.38 106 SER A CA 1
ATOM 856 C C . SER A 1 106 ? -4.417 -9.816 -5.605 1.00 98.38 106 SER A C 1
ATOM 858 O O . SER A 1 106 ? -5.518 -9.281 -5.583 1.00 98.38 106 SER A O 1
ATOM 860 N N . ASP A 1 107 ? -4.272 -11.137 -5.516 1.00 98.19 107 ASP A N 1
ATOM 861 C CA . ASP A 1 107 ? -5.392 -12.076 -5.373 1.00 98.19 107 ASP A CA 1
ATOM 862 C C . ASP A 1 107 ? -5.953 -12.150 -3.946 1.00 98.19 107 ASP A C 1
ATOM 864 O O . ASP A 1 107 ? -7.063 -12.643 -3.761 1.00 98.19 107 ASP A O 1
ATOM 868 N N . ILE A 1 108 ? -5.204 -11.666 -2.952 1.00 98.38 108 ILE A N 1
ATOM 869 C CA . ILE A 1 108 ? -5.629 -11.622 -1.544 1.00 98.38 108 ILE A CA 1
ATOM 870 C C . ILE A 1 108 ? -5.916 -10.192 -1.053 1.00 98.38 108 ILE A C 1
ATOM 872 O O . ILE A 1 108 ? -6.371 -10.014 0.074 1.00 98.38 108 ILE A O 1
ATOM 876 N N . ALA A 1 109 ? -5.644 -9.177 -1.877 1.00 98.50 109 ALA A N 1
ATOM 877 C CA . ALA A 1 109 ? -5.980 -7.787 -1.599 1.00 98.50 109 ALA A CA 1
ATOM 878 C C . ALA A 1 109 ? -7.477 -7.528 -1.826 1.00 98.50 109 ALA A C 1
ATOM 880 O O . ALA A 1 109 ? -8.090 -8.099 -2.726 1.00 98.50 109 ALA A O 1
ATOM 881 N N . GLU A 1 110 ? -8.047 -6.570 -1.096 1.00 98.38 110 GLU A N 1
ATOM 882 C CA . GLU A 1 110 ? -9.427 -6.105 -1.329 1.00 98.38 110 GLU A CA 1
ATOM 883 C C . GLU A 1 110 ? -9.553 -5.326 -2.655 1.00 98.38 110 GLU A C 1
ATOM 885 O O . GLU A 1 110 ? -10.645 -5.049 -3.149 1.00 98.38 110 GLU A O 1
ATOM 890 N N . GLY A 1 111 ? -8.418 -4.923 -3.229 1.00 98.38 111 GLY A N 1
ATOM 891 C CA . GLY A 1 111 ? -8.331 -4.137 -4.449 1.00 98.38 111 GLY A CA 1
ATOM 892 C C . GLY A 1 111 ? -6.897 -3.727 -4.771 1.00 98.38 111 GLY A C 1
ATOM 893 O O . GLY A 1 111 ? -6.036 -3.631 -3.891 1.00 98.38 111 GLY A O 1
ATOM 894 N N . VAL A 1 112 ? -6.654 -3.462 -6.055 1.00 98.62 112 VAL A N 1
ATOM 895 C CA . VAL A 1 112 ? -5.347 -3.056 -6.585 1.00 98.62 112 VAL A CA 1
ATOM 896 C C . VAL A 1 112 ? -5.487 -1.732 -7.327 1.00 98.62 112 VAL A C 1
ATOM 898 O O . VAL A 1 112 ? -6.330 -1.589 -8.212 1.00 98.62 112 VAL A O 1
ATOM 901 N N . ILE A 1 113 ? -4.632 -0.766 -6.997 1.00 98.44 113 ILE A N 1
ATOM 902 C CA . ILE A 1 113 ? -4.576 0.548 -7.643 1.00 98.44 113 ILE A CA 1
ATOM 903 C C . ILE A 1 113 ? -3.206 0.691 -8.300 1.00 98.44 113 ILE A C 1
ATOM 905 O O . ILE A 1 113 ? -2.197 0.789 -7.609 1.00 98.44 113 ILE A O 1
ATOM 909 N N . CYS A 1 114 ? -3.145 0.731 -9.632 1.00 97.44 114 CYS A N 1
ATOM 910 C CA . CYS A 1 114 ? -1.879 0.837 -10.361 1.00 97.44 114 CYS A CA 1
ATOM 911 C C . CYS A 1 114 ? -1.882 1.950 -11.414 1.00 97.44 114 CYS A C 1
ATOM 913 O O . CYS A 1 114 ? -2.871 2.144 -12.116 1.00 97.44 114 CYS A O 1
ATOM 915 N N . GLY A 1 115 ? -0.752 2.644 -11.573 1.00 95.88 115 GLY A N 1
ATOM 916 C CA . GLY A 1 115 ? -0.548 3.612 -12.662 1.00 95.88 115 GLY A CA 1
ATOM 917 C C . GLY A 1 115 ? -1.067 5.026 -12.403 1.00 95.88 115 GLY A C 1
ATOM 918 O O . GLY A 1 115 ? -1.045 5.852 -13.310 1.00 95.88 115 GLY A O 1
ATOM 919 N N . PHE A 1 116 ? -1.485 5.325 -11.173 1.00 95.62 116 PHE A N 1
ATOM 920 C CA . PHE A 1 116 ? -1.972 6.652 -10.771 1.00 95.62 116 PHE A CA 1
ATOM 921 C C . PHE A 1 116 ? -0.935 7.470 -9.989 1.00 95.62 116 PHE A C 1
ATOM 923 O O . PHE A 1 116 ? -1.273 8.491 -9.386 1.00 95.62 116 PHE A O 1
ATOM 930 N N . TYR A 1 117 ? 0.328 7.039 -9.973 1.00 92.75 117 TYR A N 1
ATOM 931 C CA . TYR A 1 117 ? 1.424 7.728 -9.296 1.00 92.75 117 TYR A CA 1
ATOM 932 C C . TYR A 1 117 ? 1.089 8.060 -7.829 1.00 92.75 117 TYR A C 1
ATOM 934 O O . TYR A 1 117 ? 0.470 7.261 -7.125 1.00 92.75 117 TYR A O 1
ATOM 942 N N . GLY A 1 118 ? 1.472 9.248 -7.347 1.00 91.62 118 GLY A N 1
ATOM 943 C CA . GLY A 1 118 ? 1.157 9.693 -5.988 1.00 91.62 118 GLY A CA 1
ATOM 944 C C . GLY A 1 118 ? -0.344 9.803 -5.692 1.00 91.62 118 GLY A C 1
ATOM 945 O O . GLY A 1 118 ? -0.743 9.695 -4.535 1.00 91.62 118 GLY A O 1
ATOM 946 N N . GLN A 1 119 ? -1.187 9.974 -6.715 1.00 94.56 119 GLN A N 1
ATOM 947 C CA . GLN A 1 119 ? -2.636 10.072 -6.539 1.00 94.56 119 GLN A CA 1
ATOM 948 C C . GLN A 1 119 ? -3.261 8.720 -6.160 1.00 94.56 119 GLN A C 1
ATOM 950 O O . GLN A 1 119 ? -4.239 8.695 -5.413 1.00 94.56 119 GLN A O 1
ATOM 955 N N . GLY A 1 120 ? -2.655 7.602 -6.578 1.00 97.06 120 GLY A N 1
ATOM 956 C CA . GLY A 1 120 ? -3.111 6.256 -6.217 1.00 97.06 120 GLY A CA 1
ATOM 957 C C . GLY A 1 120 ? -3.196 6.036 -4.704 1.00 97.06 120 GLY A C 1
ATOM 958 O O . GLY A 1 120 ? -4.145 5.426 -4.224 1.00 97.06 120 GLY A O 1
ATOM 959 N N . TYR A 1 121 ? -2.279 6.628 -3.935 1.00 97.06 121 TYR A N 1
ATOM 960 C CA . TYR A 1 121 ? -2.312 6.579 -2.471 1.00 97.06 121 TYR A CA 1
ATOM 961 C C . TYR A 1 121 ? -3.502 7.325 -1.861 1.00 97.06 121 TYR A C 1
ATOM 963 O O . TYR A 1 121 ? -4.049 6.899 -0.846 1.00 97.06 121 TYR A O 1
ATOM 971 N N . ILE A 1 122 ? -3.904 8.446 -2.465 1.00 97.12 122 ILE A N 1
ATOM 972 C CA . ILE A 1 122 ? -5.058 9.224 -2.003 1.00 97.12 122 ILE A CA 1
ATOM 973 C C . ILE A 1 122 ? -6.347 8.456 -2.288 1.00 97.12 122 ILE A C 1
ATOM 975 O O . ILE A 1 122 ? -7.182 8.343 -1.394 1.00 97.12 122 ILE A O 1
ATOM 979 N N . TYR A 1 123 ? -6.466 7.871 -3.483 1.00 98.19 123 TYR A N 1
ATOM 980 C CA . TYR A 1 123 ? -7.598 7.012 -3.834 1.00 98.19 123 TYR A CA 1
ATOM 981 C C . TYR A 1 123 ? -7.697 5.802 -2.906 1.00 98.19 123 TYR A C 1
ATOM 983 O O . TYR A 1 123 ? -8.779 5.500 -2.413 1.00 98.19 123 TYR A O 1
ATOM 991 N N . ALA A 1 124 ? -6.569 5.154 -2.607 1.00 98.50 124 ALA A N 1
ATOM 992 C CA . ALA A 1 124 ? -6.531 4.011 -1.702 1.00 98.50 124 ALA A CA 1
ATOM 993 C C . ALA A 1 124 ? -6.994 4.382 -0.285 1.00 98.50 124 ALA A C 1
ATOM 995 O O . ALA A 1 124 ? -7.778 3.654 0.317 1.00 98.50 124 ALA A O 1
ATOM 996 N N . LEU A 1 125 ? -6.563 5.541 0.229 1.00 98.38 125 LEU A N 1
ATOM 997 C CA . LEU A 1 125 ? -6.992 6.044 1.535 1.00 98.38 125 LEU A CA 1
ATOM 998 C C . LEU A 1 125 ? -8.502 6.306 1.584 1.00 98.38 125 LEU A C 1
ATOM 1000 O O . LEU A 1 125 ? -9.166 5.881 2.523 1.00 98.38 125 LEU A O 1
ATOM 1004 N N . GLU A 1 126 ? -9.055 6.991 0.584 1.00 97.44 126 GLU A N 1
ATOM 1005 C CA . GLU A 1 126 ? -10.498 7.259 0.514 1.00 97.44 126 GLU A CA 1
ATOM 1006 C C . GLU A 1 126 ? -11.308 5.964 0.388 1.00 97.44 126 GLU A C 1
ATOM 1008 O O . GLU A 1 126 ? -12.296 5.772 1.102 1.00 97.44 126 GLU A O 1
ATOM 1013 N N . ALA A 1 127 ? -10.856 5.050 -0.471 1.00 98.06 127 ALA A N 1
ATOM 1014 C CA . ALA A 1 127 ? -11.479 3.750 -0.652 1.00 98.06 127 ALA A CA 1
ATOM 1015 C C . ALA A 1 127 ? -11.442 2.914 0.636 1.00 98.06 127 ALA A C 1
ATOM 1017 O O . ALA A 1 127 ? -12.401 2.194 0.911 1.00 98.06 127 ALA A O 1
ATOM 1018 N N . ALA A 1 128 ? -10.373 3.006 1.435 1.00 98.06 128 ALA A N 1
ATOM 1019 C CA . ALA A 1 128 ? -10.230 2.241 2.674 1.00 98.06 128 ALA A CA 1
ATOM 1020 C C . ALA A 1 128 ? -11.222 2.725 3.735 1.00 98.06 128 ALA A C 1
ATOM 1022 O O . ALA A 1 128 ? -11.915 1.920 4.354 1.00 98.06 128 ALA A O 1
ATOM 1023 N N . VAL A 1 129 ? -11.372 4.045 3.886 1.00 96.81 129 VAL A N 1
ATOM 1024 C CA . VAL A 1 129 ? -12.377 4.621 4.795 1.00 96.81 129 VAL A CA 1
ATOM 1025 C C . VAL A 1 129 ? -13.790 4.220 4.378 1.00 96.81 129 VAL A C 1
ATOM 1027 O O . VAL A 1 129 ? -14.603 3.847 5.226 1.00 96.81 129 VAL A O 1
ATOM 1030 N N . ASN A 1 130 ? -14.086 4.237 3.076 1.00 96.50 130 ASN A N 1
ATOM 1031 C CA . ASN A 1 130 ? -15.383 3.790 2.576 1.00 96.50 130 ASN A CA 1
ATOM 1032 C C . ASN A 1 130 ? -15.614 2.292 2.849 1.00 96.50 130 ASN A C 1
ATOM 1034 O O . ASN A 1 130 ? -16.667 1.907 3.354 1.00 96.50 130 ASN A O 1
ATOM 1038 N N . PHE A 1 131 ? -14.610 1.454 2.589 1.00 96.62 131 PHE A N 1
ATOM 1039 C CA . PHE A 1 131 ? -14.657 0.016 2.856 1.00 96.62 131 PHE A CA 1
ATOM 1040 C C . PHE A 1 131 ? -14.957 -0.285 4.331 1.00 96.62 131 PHE A C 1
ATOM 1042 O O . PHE A 1 131 ? -15.869 -1.058 4.636 1.00 96.62 131 PHE A O 1
ATOM 1049 N N . LEU A 1 132 ? -14.241 0.370 5.252 1.00 95.12 132 LEU A N 1
ATOM 1050 C CA . LEU A 1 132 ? -14.459 0.233 6.694 1.00 95.12 132 LEU A CA 1
ATOM 1051 C C . LEU A 1 132 ? -15.856 0.704 7.108 1.00 95.12 132 LEU A C 1
ATOM 1053 O O . LEU A 1 132 ? -16.518 0.038 7.903 1.00 95.12 132 LEU A O 1
ATOM 1057 N N . SER A 1 133 ? -16.340 1.805 6.531 1.00 92.88 133 SER A N 1
ATOM 1058 C CA . SER A 1 133 ? -17.679 2.339 6.815 1.00 92.88 133 SER A CA 1
ATOM 1059 C C . SER A 1 133 ? -18.785 1.364 6.391 1.00 92.88 133 SER A C 1
ATOM 1061 O O . SER A 1 133 ? -19.739 1.122 7.139 1.00 92.88 133 SER A O 1
ATOM 1063 N N . ILE A 1 134 ? -18.635 0.746 5.213 1.00 90.44 134 ILE A N 1
ATOM 1064 C CA . ILE A 1 134 ? -19.569 -0.258 4.691 1.00 90.44 134 ILE A CA 1
ATOM 1065 C C . ILE A 1 134 ? -19.535 -1.525 5.555 1.00 90.44 134 ILE A C 1
ATOM 1067 O O . ILE A 1 134 ? -20.592 -2.000 5.976 1.00 90.44 134 ILE A O 1
ATOM 1071 N N . ARG A 1 135 ? -18.348 -2.060 5.882 1.00 84.75 135 ARG A N 1
ATOM 1072 C CA . ARG A 1 135 ? -18.232 -3.263 6.731 1.00 84.75 135 ARG A CA 1
ATOM 1073 C C . ARG A 1 135 ? -18.708 -3.028 8.160 1.00 84.75 135 ARG A C 1
ATOM 1075 O O . ARG A 1 135 ? -19.377 -3.903 8.703 1.00 84.75 135 ARG A O 1
ATOM 1082 N N . GLY A 1 136 ? -18.428 -1.865 8.748 1.00 78.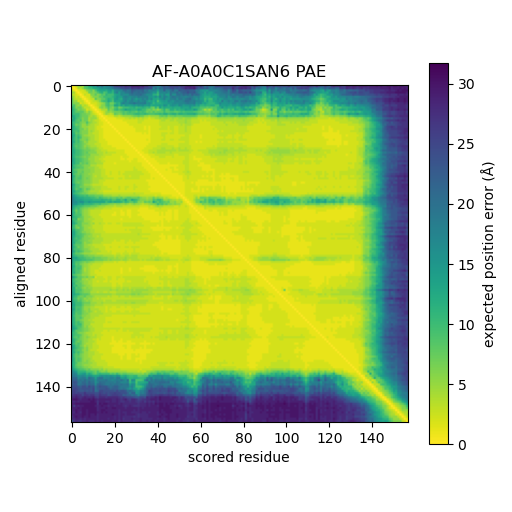56 136 GLY A N 1
ATOM 1083 C CA . GLY A 1 136 ? -18.950 -1.484 10.062 1.00 78.56 136 GLY A CA 1
ATOM 1084 C C . GLY A 1 136 ? -20.480 -1.469 10.076 1.00 78.56 136 GLY A C 1
ATOM 1085 O O . GLY A 1 136 ? -21.102 -2.082 10.943 1.00 78.56 136 GLY A O 1
ATOM 1086 N N . SER A 1 137 ? -21.091 -0.878 9.046 1.00 67.12 137 SER A N 1
ATOM 1087 C CA . SER A 1 137 ? -22.551 -0.848 8.880 1.00 67.12 137 SER A CA 1
ATOM 1088 C C . SER A 1 137 ? -23.154 -2.245 8.654 1.00 67.12 137 SER A C 1
ATOM 1090 O O . SER A 1 137 ? -24.209 -2.563 9.203 1.00 67.12 137 SER A O 1
ATOM 1092 N N . LEU A 1 138 ? -22.484 -3.111 7.885 1.00 60.03 138 LEU A N 1
ATOM 1093 C CA . LEU A 1 138 ? -22.901 -4.504 7.661 1.00 60.03 138 LEU A CA 1
ATOM 1094 C C . LEU A 1 138 ? -22.765 -5.371 8.922 1.00 60.03 138 LEU A C 1
ATOM 1096 O O . LEU A 1 138 ? -23.615 -6.226 9.170 1.00 60.03 138 LEU A O 1
ATOM 1100 N N . SER A 1 139 ? -21.727 -5.141 9.729 1.00 60.75 139 SER A N 1
ATOM 1101 C CA . SER A 1 139 ? -21.524 -5.824 11.012 1.00 60.75 139 SER A CA 1
ATOM 1102 C C . SER A 1 139 ? -22.629 -5.465 12.014 1.00 60.75 139 SER A C 1
ATOM 1104 O O . SER A 1 139 ? -23.180 -6.347 12.674 1.00 60.75 139 SER A O 1
ATOM 1106 N N . MET A 1 140 ? -23.050 -4.193 12.056 1.00 55.50 140 MET A N 1
ATOM 1107 C CA . MET A 1 140 ? -24.185 -3.773 12.888 1.00 55.50 140 MET A CA 1
ATOM 1108 C C . MET A 1 140 ? -25.514 -4.399 12.440 1.00 55.50 140 MET A C 1
ATOM 1110 O O . MET A 1 140 ? -26.264 -4.869 13.292 1.00 55.50 140 MET A O 1
ATOM 1114 N N . LYS A 1 141 ? -25.787 -4.481 11.127 1.00 50.34 141 LYS A N 1
ATOM 1115 C CA . LYS A 1 141 ? -27.022 -5.104 10.607 1.00 50.34 141 LYS A CA 1
ATOM 1116 C C . LYS A 1 141 ? -27.123 -6.605 10.916 1.00 50.34 141 LYS A C 1
ATOM 1118 O O . LYS A 1 141 ? -28.192 -7.076 11.296 1.00 50.34 141 LYS A O 1
ATOM 1123 N N . LYS A 1 142 ? -26.015 -7.355 10.842 1.00 52.25 142 LYS A N 1
ATOM 1124 C CA . LYS A 1 142 ? -26.002 -8.787 11.211 1.00 52.25 142 LYS A CA 1
ATOM 1125 C C . LYS A 1 142 ? -26.295 -9.032 12.698 1.00 52.25 142 LYS A C 1
ATOM 1127 O O . LYS A 1 142 ? -26.900 -10.044 13.046 1.00 52.25 142 LYS A O 1
ATOM 1132 N N . ASN A 1 143 ? -25.911 -8.104 13.574 1.00 50.62 143 ASN A N 1
ATOM 1133 C CA . ASN A 1 143 ? -26.187 -8.210 15.010 1.00 50.62 143 ASN A CA 1
ATOM 1134 C C . ASN A 1 143 ? -27.627 -7.823 15.392 1.00 50.62 143 ASN A C 1
ATOM 1136 O O . ASN A 1 143 ? -28.091 -8.223 16.459 1.00 50.62 143 ASN A O 1
ATOM 1140 N N . THR A 1 144 ? -28.346 -7.073 14.550 1.00 53.22 144 THR A N 1
ATOM 1141 C CA . THR A 1 144 ? -29.763 -6.743 14.788 1.00 53.22 144 THR A CA 1
ATOM 1142 C C . THR A 1 144 ? -30.724 -7.841 14.331 1.00 53.22 144 THR A C 1
ATOM 1144 O O . THR A 1 144 ? -31.776 -7.999 14.936 1.00 53.22 144 THR A O 1
ATOM 1147 N N . GLU A 1 145 ? -30.358 -8.659 13.338 1.00 51.50 145 GLU A N 1
ATOM 1148 C CA . GLU A 1 145 ? -31.216 -9.745 12.824 1.00 51.50 145 GLU A CA 1
ATOM 1149 C C . GLU A 1 145 ? -31.202 -11.024 13.687 1.00 51.50 145 GLU A C 1
ATOM 1151 O O . GLU A 1 145 ? -32.004 -11.926 13.472 1.00 51.50 145 GLU A O 1
ATOM 1156 N N . THR A 1 146 ? -30.337 -11.114 14.704 1.00 50.69 146 THR A N 1
ATOM 1157 C CA . THR A 1 146 ? -30.239 -12.286 15.601 1.00 50.69 146 THR A CA 1
ATOM 1158 C C . THR A 1 146 ? -30.921 -12.101 16.963 1.00 50.69 146 THR A C 1
ATOM 1160 O O . THR A 1 146 ? -30.830 -12.990 17.809 1.00 50.69 146 THR A O 1
ATOM 1163 N N . ARG A 1 147 ? -31.619 -10.978 17.204 1.00 49.78 147 ARG A N 1
ATOM 1164 C CA . ARG A 1 147 ? -32.267 -10.693 18.504 1.00 49.78 147 ARG A CA 1
ATOM 1165 C C . ARG A 1 147 ? -33.791 -10.810 18.544 1.00 49.78 147 ARG A C 1
ATOM 1167 O O . ARG A 1 147 ? -34.323 -10.869 19.648 1.00 49.78 147 ARG A O 1
ATOM 1174 N N . ASP A 1 148 ? -34.469 -10.956 17.409 1.00 51.44 148 ASP A N 1
ATOM 1175 C CA . ASP A 1 148 ? -35.928 -11.110 17.374 1.00 51.44 148 ASP A CA 1
ATOM 1176 C C . ASP A 1 148 ? -36.321 -12.458 16.772 1.00 51.44 148 ASP A C 1
ATOM 1178 O O . ASP A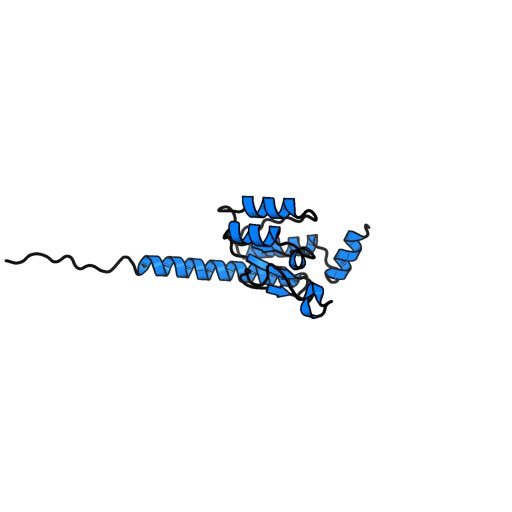 1 148 ? -36.397 -12.624 15.557 1.00 51.44 148 ASP A O 1
ATOM 1182 N N . GLY A 1 149 ? -36.579 -13.448 17.629 1.00 49.06 149 GLY A N 1
ATOM 1183 C CA . GLY A 1 149 ? -37.061 -14.734 17.137 1.00 49.06 149 GLY A CA 1
ATOM 1184 C C . GLY A 1 149 ? -37.211 -15.849 18.159 1.00 49.06 149 GLY A C 1
ATOM 1185 O O . GLY A 1 149 ? -36.698 -16.929 17.915 1.00 49.06 149 GLY A O 1
ATOM 1186 N N . TYR A 1 150 ? -37.930 -15.634 19.266 1.00 41.12 150 TYR A N 1
ATOM 1187 C CA . TYR A 1 150 ? -38.729 -16.714 19.870 1.00 41.12 150 TYR A CA 1
ATOM 1188 C C . TYR A 1 150 ? -39.893 -16.134 20.693 1.00 41.12 150 TYR A C 1
ATOM 1190 O O . TYR A 1 150 ? -39.653 -15.443 21.689 1.00 41.12 150 TYR A O 1
ATOM 1198 N N . PRO A 1 151 ? -41.164 -16.396 20.331 1.00 46.62 151 PRO A N 1
ATOM 1199 C CA . PRO A 1 151 ? -42.287 -16.024 21.174 1.00 46.62 151 PRO A CA 1
ATOM 1200 C C . PRO A 1 151 ? -42.298 -16.911 22.424 1.00 46.62 151 PRO A C 1
ATOM 1202 O O . PRO A 1 151 ? -42.269 -18.141 22.348 1.00 46.62 151 PRO A O 1
ATOM 1205 N N . LYS A 1 152 ? -42.350 -16.277 23.601 1.00 48.97 152 LYS A N 1
ATOM 1206 C CA . LYS A 1 152 ? -42.629 -16.952 24.873 1.00 48.97 152 LYS A CA 1
ATOM 1207 C C . LYS A 1 152 ? -44.018 -17.586 24.787 1.00 48.97 152 LYS A C 1
ATOM 1209 O O . LYS A 1 152 ? -45.017 -16.880 24.918 1.00 48.97 152 LYS A O 1
ATOM 1214 N N . ASN A 1 153 ? -44.081 -18.905 24.617 1.00 43.72 153 ASN A N 1
ATOM 1215 C CA . ASN A 1 153 ? -45.318 -19.658 24.794 1.00 43.72 153 ASN A CA 1
ATOM 1216 C C . ASN A 1 153 ? -45.738 -19.566 26.268 1.00 43.72 153 ASN A C 1
ATOM 1218 O O . ASN A 1 153 ? -45.186 -20.237 27.143 1.00 43.72 153 ASN A O 1
ATOM 1222 N N . LYS A 1 154 ? -46.693 -18.675 26.552 1.00 48.03 154 LYS A N 1
ATOM 1223 C CA . LYS A 1 154 ? -47.424 -18.662 27.816 1.00 48.03 154 LYS A CA 1
ATOM 1224 C C . LYS A 1 154 ? -48.410 -19.826 27.796 1.00 48.03 154 LYS A C 1
ATOM 1226 O O . LYS 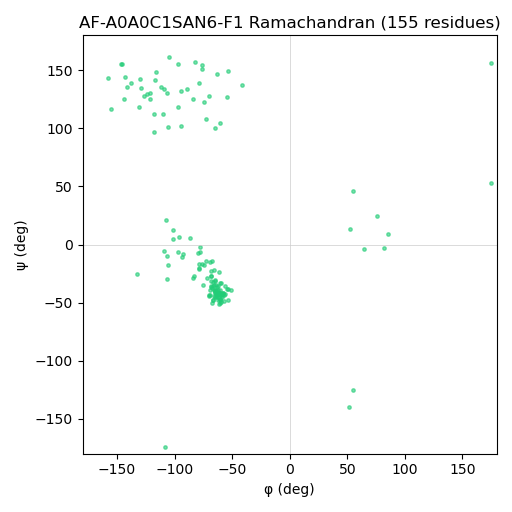A 1 154 ? -49.252 -19.920 26.911 1.00 48.03 154 LYS A O 1
ATOM 1231 N N . LYS A 1 155 ? -48.258 -20.688 28.800 1.00 51.06 155 LYS A N 1
ATOM 1232 C CA . LYS A 1 155 ? -49.220 -21.700 29.240 1.00 51.06 155 LYS A CA 1
ATOM 1233 C C . LYS A 1 155 ? -50.639 -21.131 29.241 1.00 51.06 155 LYS A C 1
ATOM 1235 O O . LYS A 1 155 ? -50.822 -20.043 29.777 1.00 51.06 155 LYS A O 1
ATOM 1240 N N . ASN A 1 156 ? -51.602 -21.906 28.752 1.00 49.31 156 ASN A N 1
ATOM 1241 C CA . ASN A 1 156 ? -52.988 -21.838 29.196 1.00 49.31 156 ASN A CA 1
ATOM 1242 C C . ASN A 1 156 ? -53.585 -23.253 29.206 1.00 49.31 156 ASN A C 1
ATOM 1244 O O . ASN A 1 156 ? -53.580 -23.919 28.175 1.00 49.31 156 ASN A O 1
ATOM 1248 N N . HIS A 1 157 ? -54.102 -23.593 30.391 1.00 50.00 157 HIS A N 1
ATOM 1249 C CA . HIS A 1 157 ? -54.901 -24.752 30.813 1.00 50.00 157 HIS A CA 1
ATOM 1250 C C . HIS A 1 157 ? -54.189 -26.095 30.979 1.00 50.00 157 HIS A C 1
ATOM 1252 O O . HIS A 1 157 ? -53.864 -26.762 29.979 1.00 50.00 157 HIS A O 1
#